Protein AF-A0A9D4N1J3-F1 (afdb_monomer)

Structure (mmCIF, N/CA/C/O backbone):
data_AF-A0A9D4N1J3-F1
#
_entry.id   AF-A0A9D4N1J3-F1
#
loop_
_atom_site.group_PDB
_atom_site.id
_atom_site.type_symbol
_atom_site.label_atom_id
_atom_site.label_alt_id
_atom_site.label_comp_id
_atom_site.label_asym_id
_atom_site.label_entity_id
_atom_site.label_seq_id
_atom_site.pdbx_PDB_ins_code
_atom_site.Cartn_x
_atom_site.Cartn_y
_atom_site.Cartn_z
_atom_site.occupancy
_atom_site.B_iso_or_equiv
_atom_site.auth_seq_id
_atom_site.auth_comp_id
_atom_site.auth_asym_id
_atom_site.auth_atom_id
_atom_site.pdbx_PDB_model_num
ATOM 1 N N . MET A 1 1 ? -8.412 -9.371 -20.087 1.00 46.94 1 MET A N 1
ATOM 2 C CA . MET A 1 1 ? -7.049 -9.864 -20.370 1.00 46.94 1 MET A CA 1
ATOM 3 C C . MET A 1 1 ? -6.794 -9.564 -21.836 1.00 46.94 1 MET A C 1
ATOM 5 O O . MET A 1 1 ? -7.473 -10.128 -22.682 1.00 46.94 1 MET A O 1
ATOM 9 N N . GLU A 1 2 ? -6.002 -8.534 -22.123 1.00 51.69 2 GLU A N 1
ATOM 10 C CA . GLU A 1 2 ? -5.939 -7.924 -23.457 1.00 51.69 2 GLU A CA 1
ATOM 11 C C . GLU A 1 2 ? -5.312 -8.880 -24.475 1.00 51.69 2 GLU A C 1
ATOM 13 O O . GLU A 1 2 ? -4.142 -9.246 -24.363 1.00 51.69 2 GLU A O 1
ATOM 18 N N . ILE A 1 3 ? -6.098 -9.262 -25.483 1.00 58.06 3 ILE A N 1
ATOM 19 C CA . ILE A 1 3 ? -5.754 -10.184 -26.579 1.00 58.06 3 ILE A CA 1
ATOM 20 C C . ILE A 1 3 ? -4.431 -9.799 -27.274 1.00 58.06 3 ILE A C 1
ATOM 22 O O . ILE A 1 3 ? -3.696 -10.676 -27.728 1.00 58.06 3 ILE A O 1
ATOM 26 N N . GLY A 1 4 ? -4.069 -8.510 -27.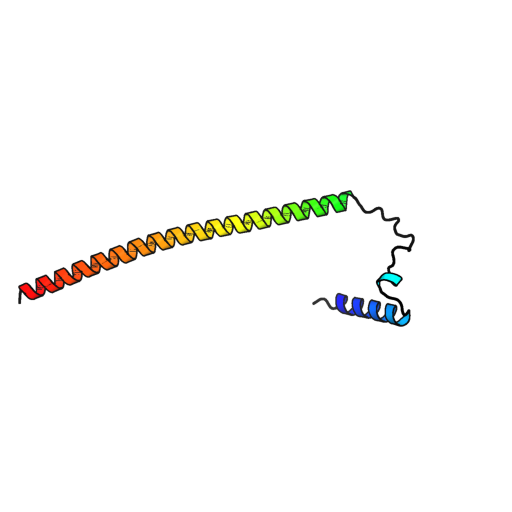272 1.00 61.44 4 GLY A N 1
ATOM 27 C CA . GLY A 1 4 ? -2.802 -8.016 -27.821 1.00 61.44 4 GLY A CA 1
ATOM 28 C C . GLY A 1 4 ? -1.550 -8.513 -27.089 1.00 61.44 4 GLY A C 1
ATOM 29 O O . GLY A 1 4 ? -0.507 -8.694 -27.709 1.00 61.44 4 GLY A O 1
ATOM 30 N N . THR A 1 5 ? -1.641 -8.801 -25.788 1.00 68.81 5 THR A N 1
ATOM 31 C CA . THR A 1 5 ? -0.487 -9.308 -25.021 1.00 68.81 5 THR A CA 1
ATOM 32 C C . THR A 1 5 ? -0.171 -10.767 -25.349 1.00 68.81 5 THR A C 1
ATOM 34 O O . THR A 1 5 ? 0.997 -11.147 -25.429 1.00 68.81 5 THR A O 1
ATOM 37 N N . TYR A 1 6 ? -1.201 -11.578 -25.606 1.00 74.31 6 TYR A N 1
ATOM 38 C CA . TYR A 1 6 ? -1.035 -12.988 -25.955 1.00 74.31 6 TYR A CA 1
ATOM 39 C C . TYR A 1 6 ? -0.479 -13.168 -27.373 1.00 74.31 6 TYR A C 1
ATOM 41 O O . TYR A 1 6 ? 0.442 -13.962 -27.576 1.00 74.31 6 TYR A O 1
ATOM 49 N N . SER A 1 7 ? -0.991 -12.406 -28.347 1.00 78.56 7 SER A N 1
ATOM 50 C CA . SER A 1 7 ? -0.499 -12.468 -29.728 1.00 78.56 7 SER A CA 1
ATOM 51 C C . SER A 1 7 ? 0.957 -12.011 -29.828 1.00 78.56 7 SER A C 1
ATOM 53 O O . SER A 1 7 ? 1.775 -12.709 -30.427 1.00 78.56 7 SER A O 1
ATOM 55 N N . ALA A 1 8 ? 1.315 -10.911 -29.160 1.00 77.56 8 ALA A N 1
ATOM 56 C CA . ALA A 1 8 ? 2.686 -10.415 -29.122 1.00 77.56 8 ALA A CA 1
ATOM 57 C C . ALA A 1 8 ? 3.659 -11.440 -28.516 1.00 77.56 8 ALA A C 1
ATOM 59 O O . ALA A 1 8 ? 4.737 -11.673 -29.068 1.00 77.56 8 ALA A O 1
ATOM 60 N N . TYR A 1 9 ? 3.267 -12.106 -27.424 1.00 83.56 9 TYR A N 1
ATOM 61 C CA . TYR A 1 9 ? 4.086 -13.147 -26.803 1.00 83.56 9 TYR A CA 1
ATOM 62 C C . TYR A 1 9 ? 4.366 -14.313 -27.761 1.00 83.56 9 TYR A C 1
ATOM 64 O O . TYR A 1 9 ? 5.510 -14.760 -27.877 1.00 83.56 9 TYR A O 1
ATOM 72 N N . GLN A 1 10 ? 3.343 -14.786 -28.478 1.00 84.31 10 GLN A N 1
ATOM 73 C CA . GLN A 1 10 ? 3.501 -15.893 -29.422 1.00 84.31 10 GLN A CA 1
ATOM 74 C C . GLN A 1 10 ? 4.421 -15.519 -30.586 1.00 84.31 10 GLN A C 1
ATOM 76 O O . GLN A 1 10 ? 5.312 -16.295 -30.930 1.00 84.31 10 GLN A O 1
ATOM 81 N N . THR A 1 11 ? 4.277 -14.315 -31.144 1.00 84.88 11 THR A N 1
ATOM 82 C CA . THR A 1 11 ? 5.147 -13.827 -32.222 1.00 84.88 11 THR A CA 1
ATOM 83 C C . THR A 1 11 ? 6.614 -13.808 -31.800 1.00 84.88 11 THR A C 1
ATOM 85 O O . THR A 1 11 ? 7.469 -14.330 -32.518 1.00 84.88 11 THR A O 1
ATOM 88 N N . VAL A 1 12 ? 6.914 -13.280 -30.608 1.00 82.88 12 VAL A N 1
ATOM 89 C CA . VAL A 1 12 ? 8.284 -13.266 -30.072 1.00 82.88 12 VAL A CA 1
ATOM 90 C C . VAL A 1 12 ? 8.795 -14.692 -29.858 1.00 82.88 12 VAL A C 1
ATOM 92 O O . VAL A 1 12 ? 9.909 -15.019 -30.265 1.00 82.88 12 VAL A O 1
ATOM 95 N N . ARG A 1 13 ? 7.974 -15.576 -29.283 1.00 85.81 13 ARG A N 1
ATOM 96 C CA . ARG A 1 13 ? 8.348 -16.972 -29.025 1.00 85.81 13 ARG A CA 1
ATOM 97 C C . ARG A 1 13 ? 8.690 -17.734 -30.307 1.00 85.81 13 ARG A C 1
ATOM 99 O O . ARG A 1 13 ? 9.694 -18.446 -30.335 1.00 85.81 13 ARG A O 1
ATOM 106 N N . TYR A 1 14 ? 7.880 -17.598 -31.356 1.00 88.12 14 TYR A N 1
ATOM 107 C CA . TYR A 1 14 ? 8.139 -18.264 -32.633 1.00 88.12 14 TYR A CA 1
ATOM 108 C C . TYR A 1 14 ? 9.369 -17.697 -33.339 1.00 88.12 14 TYR A C 1
ATOM 110 O O . TYR A 1 14 ? 10.174 -18.473 -33.852 1.00 88.12 14 TYR A O 1
ATOM 118 N N . ALA A 1 15 ? 9.564 -16.376 -33.304 1.00 83.44 15 ALA A N 1
ATOM 119 C CA . ALA A 1 15 ? 10.742 -15.735 -33.880 1.00 83.44 15 ALA A CA 1
ATOM 120 C C . ALA A 1 15 ? 12.047 -16.213 -33.219 1.00 83.44 15 ALA A C 1
ATOM 122 O O . ALA A 1 15 ? 13.006 -16.534 -33.918 1.00 83.44 15 ALA A O 1
ATOM 123 N N . LEU A 1 16 ? 12.068 -16.321 -31.886 1.00 87.81 16 LEU A N 1
ATOM 124 C CA . LEU A 1 16 ? 13.224 -16.827 -31.138 1.00 87.81 16 LEU A CA 1
ATOM 125 C C . LEU A 1 16 ? 13.483 -18.310 -31.420 1.00 87.81 16 LEU A C 1
ATOM 127 O O . LEU A 1 16 ? 14.615 -18.705 -31.687 1.00 87.81 16 LEU A O 1
ATOM 131 N N . LYS A 1 17 ? 12.424 -19.133 -31.439 1.00 88.31 17 LYS A N 1
ATOM 132 C CA . LYS A 1 17 ? 12.538 -20.568 -31.742 1.00 88.31 17 LYS A CA 1
ATOM 133 C C . LYS A 1 17 ? 13.082 -20.815 -33.151 1.00 88.31 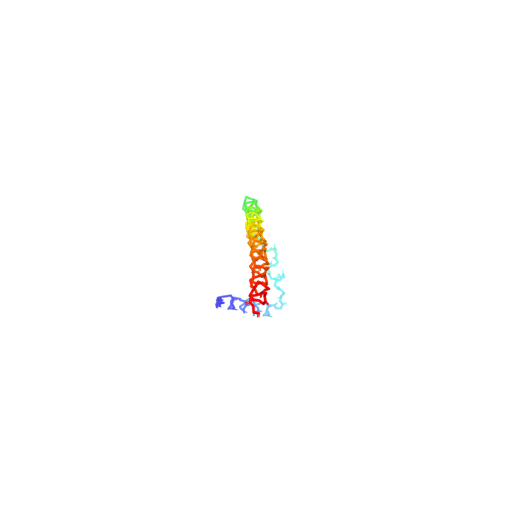17 LYS A C 1
ATOM 135 O O . LYS A 1 17 ? 13.920 -21.693 -33.323 1.00 88.31 17 LYS A O 1
ATOM 140 N N . ALA A 1 18 ? 12.633 -20.039 -34.138 1.00 88.19 18 ALA A N 1
ATOM 141 C CA . ALA A 1 18 ? 13.114 -20.137 -35.515 1.00 88.19 18 ALA A CA 1
ATOM 142 C C . ALA A 1 18 ? 14.604 -19.786 -35.642 1.00 88.19 18 ALA A C 1
ATOM 144 O O . ALA A 1 18 ? 15.309 -20.376 -36.453 1.00 88.19 18 ALA A O 1
ATOM 145 N N . ARG A 1 19 ? 15.084 -18.845 -34.822 1.00 83.31 19 ARG A N 1
ATOM 146 C CA . ARG A 1 19 ? 16.481 -18.393 -34.816 1.00 83.31 19 ARG A CA 1
ATOM 147 C C . ARG A 1 19 ? 17.384 -19.214 -33.896 1.00 83.31 19 ARG A C 1
ATOM 149 O O . ARG A 1 19 ? 18.584 -18.982 -33.900 1.00 83.31 19 ARG A O 1
ATOM 156 N N . GLN A 1 20 ? 16.820 -20.151 -33.128 1.00 87.19 20 GLN A N 1
ATOM 157 C CA . GLN A 1 20 ? 17.524 -20.929 -32.101 1.00 87.19 20 GLN A CA 1
ATOM 158 C C . GLN A 1 20 ? 18.310 -20.053 -31.112 1.00 87.19 20 GLN A C 1
ATOM 160 O O . GLN A 1 20 ? 19.345 -20.460 -30.595 1.00 87.19 20 GLN A O 1
ATOM 165 N N . THR A 1 21 ? 17.810 -18.849 -30.838 1.00 83.44 21 THR A N 1
ATOM 166 C CA . THR A 1 21 ? 18.438 -17.897 -29.922 1.00 83.44 21 THR A CA 1
ATOM 167 C C . THR A 1 21 ? 17.545 -17.633 -28.728 1.00 83.44 21 THR A C 1
ATOM 169 O O . THR A 1 21 ? 16.311 -17.673 -28.798 1.00 83.44 21 THR A O 1
ATOM 172 N N . THR A 1 22 ? 18.169 -17.351 -27.592 1.00 82.69 22 THR A N 1
ATOM 173 C CA . THR A 1 22 ? 17.441 -16.907 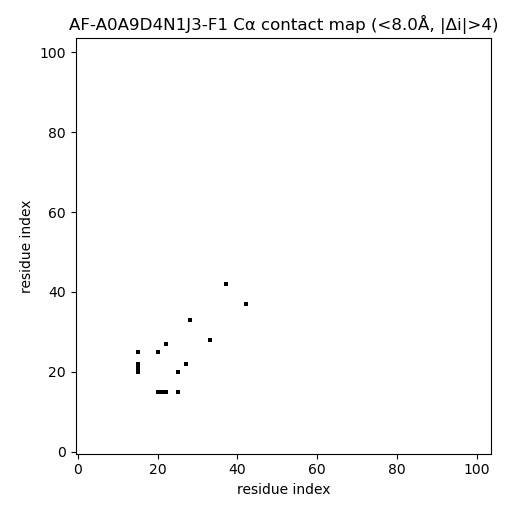-26.408 1.00 82.69 22 THR A CA 1
ATOM 174 C C . THR A 1 22 ? 17.002 -15.453 -26.564 1.00 82.69 22 THR A C 1
ATOM 176 O O . THR A 1 22 ? 17.605 -14.668 -27.297 1.00 82.69 22 THR A O 1
ATOM 179 N N . ALA A 1 23 ? 15.964 -15.050 -25.825 1.00 77.00 23 ALA A N 1
ATOM 180 C CA . ALA A 1 23 ? 15.538 -13.650 -25.789 1.00 77.00 23 ALA A CA 1
ATOM 181 C C . ALA A 1 23 ? 16.679 -12.713 -25.348 1.00 77.00 23 ALA A C 1
ATOM 183 O O . ALA A 1 23 ? 16.789 -11.603 -25.851 1.00 77.00 23 ALA A O 1
ATOM 184 N N . LEU A 1 24 ? 17.541 -13.169 -24.434 1.00 74.62 24 LEU A N 1
ATOM 185 C CA . LEU A 1 24 ? 18.681 -12.393 -23.941 1.00 74.62 24 LEU A CA 1
ATOM 186 C C . LEU A 1 24 ? 19.762 -12.197 -25.005 1.00 74.62 24 LEU A C 1
ATOM 188 O O . LEU A 1 24 ? 20.370 -11.135 -25.051 1.00 74.62 24 LEU A O 1
ATOM 192 N N . GLU A 1 25 ? 19.995 -13.192 -25.858 1.00 74.56 25 GLU A N 1
ATOM 193 C CA . GLU A 1 25 ? 20.930 -13.088 -26.983 1.00 74.56 25 GLU A CA 1
ATOM 194 C C . GLU A 1 25 ? 20.349 -12.270 -28.132 1.00 74.56 25 GLU A C 1
ATOM 196 O O . GLU A 1 25 ? 21.069 -11.506 -28.768 1.00 74.56 25 GLU A O 1
ATOM 201 N N . TYR A 1 26 ? 19.048 -12.411 -28.383 1.00 73.81 26 TYR A N 1
ATOM 202 C CA . TYR A 1 26 ? 18.370 -11.711 -29.464 1.00 73.81 26 TYR A CA 1
ATOM 203 C C . TYR A 1 26 ? 18.173 -10.223 -29.175 1.00 73.81 26 TYR A C 1
ATOM 205 O O . TYR A 1 26 ? 18.396 -9.391 -30.043 1.00 73.81 26 TYR A O 1
ATOM 213 N N . PHE A 1 27 ? 17.789 -9.886 -27.944 1.00 72.69 27 PHE A N 1
ATOM 214 C CA . PHE A 1 27 ? 17.652 -8.507 -27.474 1.00 72.69 27 PHE A CA 1
ATOM 215 C C . PHE A 1 27 ? 18.900 -8.033 -26.724 1.00 72.69 27 PHE A C 1
ATOM 217 O O . PHE A 1 27 ? 18.830 -7.121 -25.893 1.00 72.69 27 PHE A O 1
ATOM 224 N N . ASN A 1 28 ? 20.046 -8.680 -26.960 1.00 67.12 28 ASN A N 1
ATOM 225 C CA . ASN A 1 28 ? 21.282 -8.294 -26.308 1.00 67.12 28 ASN A CA 1
ATOM 226 C C . ASN A 1 28 ? 21.629 -6.867 -26.737 1.00 67.12 28 ASN A C 1
ATOM 228 O O . ASN A 1 28 ? 21.552 -6.522 -27.912 1.00 67.12 28 ASN A O 1
ATOM 232 N N . ARG A 1 29 ? 22.027 -6.033 -25.775 1.00 55.62 29 ARG A N 1
ATOM 233 C CA . ARG A 1 2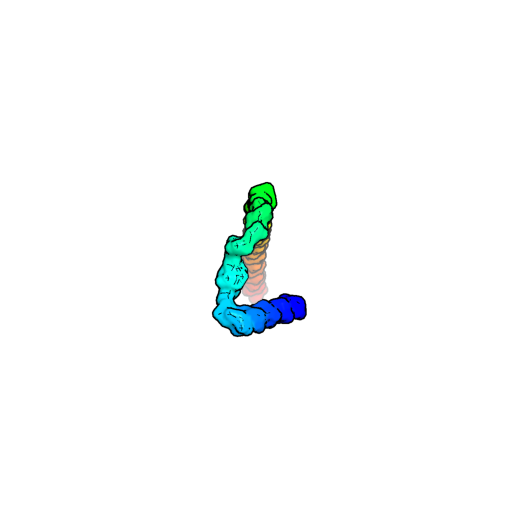9 ? 22.244 -4.578 -25.908 1.00 55.62 29 ARG A CA 1
ATOM 234 C C . ARG A 1 29 ? 23.388 -4.173 -26.859 1.00 55.62 29 ARG A C 1
ATOM 236 O O . ARG A 1 29 ? 23.956 -3.102 -26.685 1.00 55.62 29 ARG A O 1
ATOM 243 N N . LYS A 1 30 ? 23.800 -5.018 -27.803 1.00 55.59 30 LYS A N 1
ATOM 244 C CA . LYS A 1 30 ? 24.832 -4.699 -28.797 1.00 55.59 30 LYS A CA 1
ATOM 245 C C . LYS A 1 30 ? 24.282 -3.978 -30.027 1.00 55.59 30 LYS A C 1
ATOM 247 O O . LYS A 1 30 ? 25.083 -3.510 -30.830 1.00 55.59 30 LYS A O 1
ATOM 252 N N . ASP A 1 31 ? 22.965 -3.829 -30.144 1.00 53.53 31 ASP A N 1
ATOM 253 C CA . ASP A 1 31 ? 22.384 -2.941 -31.144 1.00 53.53 31 ASP A CA 1
ATOM 254 C C . ASP A 1 31 ? 22.742 -1.488 -30.809 1.00 53.53 31 ASP A C 1
ATOM 256 O O . ASP A 1 31 ? 22.500 -0.983 -29.708 1.00 53.53 31 ASP A O 1
ATOM 260 N N . ALA A 1 32 ? 23.353 -0.819 -31.783 1.00 53.78 32 ALA A N 1
ATOM 261 C CA . ALA A 1 32 ? 23.886 0.540 -31.724 1.00 53.78 32 ALA A CA 1
ATOM 262 C C . ALA A 1 32 ? 22.827 1.647 -31.489 1.00 53.78 32 ALA A C 1
ATOM 264 O O . ALA A 1 32 ? 23.149 2.830 -31.560 1.00 53.78 32 ALA A O 1
ATOM 265 N N . ASP A 1 33 ? 21.591 1.284 -31.134 1.00 54.28 33 ASP A N 1
ATOM 266 C CA . ASP A 1 33 ? 20.510 2.191 -30.727 1.00 54.28 33 ASP A CA 1
ATOM 267 C C . ASP A 1 33 ? 20.497 2.502 -29.217 1.00 54.28 33 ASP A C 1
ATOM 269 O O . ASP A 1 33 ? 19.663 3.273 -28.730 1.00 54.28 33 ASP A O 1
ATOM 273 N N . ASN A 1 34 ? 21.490 2.013 -28.464 1.00 51.09 34 ASN A N 1
ATOM 274 C CA . ASN A 1 34 ? 21.785 2.487 -27.102 1.00 51.09 34 ASN A CA 1
ATOM 275 C C . ASN A 1 34 ? 22.150 3.987 -27.023 1.00 51.09 34 ASN A C 1
ATOM 277 O O . ASN A 1 34 ? 22.391 4.499 -25.931 1.00 51.09 34 ASN A O 1
ATOM 281 N N . ASN A 1 35 ? 22.141 4.716 -28.144 1.00 49.06 35 ASN A N 1
ATOM 282 C CA . ASN A 1 35 ? 22.220 6.176 -28.178 1.00 49.06 35 ASN A CA 1
ATOM 283 C C . ASN A 1 35 ? 20.972 6.888 -27.625 1.00 49.06 35 ASN A C 1
ATOM 285 O O . ASN A 1 35 ? 20.946 8.117 -27.547 1.00 49.06 35 ASN A O 1
ATOM 289 N N . LYS A 1 36 ? 19.947 6.160 -27.165 1.00 57.62 36 LYS A N 1
ATOM 290 C CA . LYS A 1 36 ? 18.959 6.739 -26.249 1.00 57.62 36 LYS A CA 1
ATOM 291 C C . LYS A 1 36 ? 19.589 6.854 -24.868 1.00 57.62 36 LYS A C 1
ATOM 293 O O . LYS A 1 36 ? 19.468 5.957 -24.036 1.00 57.62 36 LYS A O 1
ATOM 298 N N . VAL A 1 37 ? 20.277 7.979 -24.656 1.00 63.78 37 VAL A N 1
ATOM 299 C CA . VAL A 1 37 ? 20.701 8.468 -23.341 1.00 63.78 37 VAL A CA 1
ATOM 300 C C . VAL A 1 37 ? 19.567 8.182 -22.365 1.00 63.78 37 VAL A C 1
ATOM 302 O O . VAL A 1 37 ? 18.460 8.691 -22.538 1.00 63.78 37 VAL A O 1
ATOM 305 N N . VAL A 1 38 ? 19.821 7.320 -21.378 1.00 67.50 38 VAL A N 1
ATOM 306 C CA . VAL A 1 38 ? 18.862 7.075 -20.301 1.00 67.50 38 VAL A CA 1
ATOM 307 C C . VAL A 1 38 ? 18.513 8.435 -19.719 1.00 67.50 38 VAL A C 1
ATOM 309 O O . VAL A 1 38 ? 19.385 9.099 -19.152 1.00 67.50 38 VAL A O 1
ATOM 312 N N . ASP A 1 39 ? 17.262 8.859 -19.898 1.00 77.56 39 ASP A N 1
ATOM 313 C CA . ASP A 1 39 ? 16.803 10.155 -19.424 1.00 77.56 39 ASP A CA 1
ATOM 314 C C . ASP A 1 39 ? 16.892 10.163 -17.894 1.00 77.56 39 ASP A C 1
ATOM 316 O O . ASP A 1 39 ? 16.066 9.595 -17.169 1.00 77.56 39 ASP A O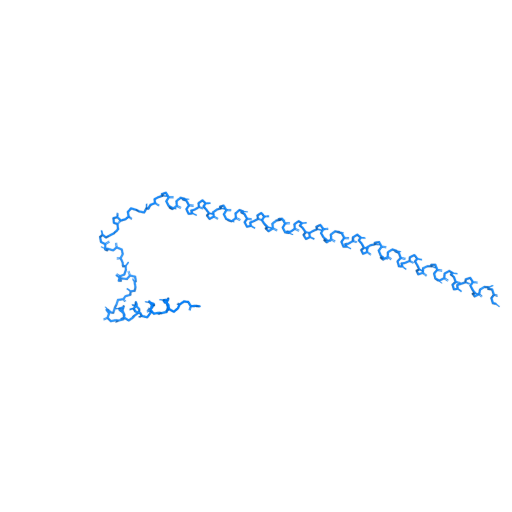 1
ATOM 320 N N . ARG A 1 40 ? 17.965 10.782 -17.392 1.00 79.38 40 ARG A N 1
ATOM 321 C CA . ARG A 1 40 ? 18.249 10.862 -15.960 1.00 79.38 40 ARG A CA 1
ATOM 322 C C . ARG A 1 40 ? 17.133 11.599 -15.231 1.00 79.38 40 ARG A C 1
ATOM 324 O O . ARG A 1 40 ? 16.835 11.236 -14.093 1.00 79.38 40 ARG A O 1
ATOM 331 N N . HIS A 1 41 ? 16.495 12.580 -15.870 1.00 83.81 41 HIS A N 1
ATOM 332 C CA . HIS A 1 41 ? 15.378 13.304 -15.276 1.00 83.81 41 HIS A CA 1
ATOM 333 C C . HIS A 1 41 ? 14.163 12.397 -15.129 1.00 83.81 41 HIS A C 1
ATOM 335 O O . HIS A 1 41 ? 13.573 12.356 -14.048 1.00 83.81 41 HIS A O 1
ATOM 341 N N . LEU A 1 42 ? 13.844 11.600 -16.151 1.00 83.31 42 LEU A N 1
ATOM 342 C CA . LEU A 1 42 ? 12.768 10.613 -16.065 1.00 83.31 42 LEU A CA 1
ATOM 343 C C . LEU A 1 42 ? 13.017 9.607 -14.933 1.00 83.31 42 LEU A C 1
ATOM 345 O O . LEU A 1 42 ? 12.137 9.386 -14.101 1.00 83.31 42 LEU A O 1
ATOM 349 N N . CYS A 1 43 ? 14.229 9.058 -14.835 1.00 83.44 43 CYS A N 1
ATOM 350 C CA . CYS A 1 43 ? 14.592 8.115 -13.773 1.00 83.44 43 CYS A CA 1
ATOM 351 C C . CYS A 1 43 ? 14.461 8.728 -12.367 1.00 83.44 43 CYS A C 1
ATOM 353 O O . CYS A 1 43 ? 13.924 8.095 -11.451 1.00 83.44 43 CYS A O 1
ATOM 355 N N . VAL A 1 44 ? 14.911 9.974 -12.186 1.00 86.75 44 VAL A N 1
ATOM 356 C CA . VAL A 1 44 ? 14.772 10.703 -10.915 1.00 86.75 44 VAL A CA 1
ATOM 357 C C . VAL A 1 44 ? 13.298 10.951 -10.590 1.00 86.75 44 VAL A C 1
ATOM 359 O O . VAL A 1 44 ? 12.866 10.679 -9.467 1.00 86.75 44 VAL A O 1
ATOM 362 N N . ASN A 1 45 ? 12.507 11.385 -11.570 1.00 90.75 45 ASN A N 1
ATOM 363 C CA . ASN A 1 45 ? 11.081 11.661 -11.402 1.00 90.75 45 ASN A CA 1
ATOM 364 C C . ASN A 1 45 ? 10.285 10.395 -11.071 1.00 90.75 45 ASN A C 1
ATOM 366 O O . ASN A 1 45 ? 9.435 10.424 -10.178 1.00 90.75 45 ASN A O 1
ATOM 370 N N . MET A 1 46 ? 10.593 9.266 -11.713 1.00 87.81 46 MET A N 1
ATOM 371 C CA . MET A 1 46 ? 9.993 7.970 -11.389 1.00 87.81 46 MET A CA 1
ATOM 372 C C . MET A 1 46 ? 10.320 7.544 -9.955 1.00 87.81 46 MET A C 1
ATOM 374 O O . MET A 1 46 ? 9.421 7.141 -9.212 1.00 87.81 46 MET A O 1
ATOM 378 N N . ARG A 1 47 ? 11.580 7.694 -9.522 1.00 91.56 47 ARG A N 1
ATOM 379 C CA . ARG A 1 47 ? 11.993 7.370 -8.148 1.00 91.56 47 ARG A CA 1
ATOM 380 C C . ARG A 1 47 ? 11.259 8.229 -7.118 1.00 91.56 47 ARG A C 1
ATOM 382 O O . ARG A 1 47 ? 10.736 7.696 -6.139 1.00 91.56 47 ARG A O 1
ATOM 389 N N . LEU A 1 48 ? 11.194 9.541 -7.345 1.00 91.44 48 LEU A N 1
ATOM 390 C CA . LEU A 1 48 ? 10.502 10.477 -6.454 1.00 91.44 48 LEU A CA 1
ATOM 391 C C . LEU A 1 48 ? 8.996 10.196 -6.402 1.00 91.44 48 LEU A C 1
ATOM 393 O O . LEU A 1 48 ? 8.407 10.189 -5.322 1.00 91.44 48 LEU A O 1
ATOM 397 N N . SER A 1 49 ? 8.377 9.908 -7.546 1.00 87.50 49 SER A N 1
ATOM 398 C CA . SER A 1 49 ? 6.947 9.589 -7.632 1.00 87.50 49 SER A CA 1
ATOM 399 C C . SER A 1 49 ? 6.614 8.301 -6.879 1.00 87.50 49 SER A C 1
ATOM 401 O O . SER A 1 49 ? 5.659 8.267 -6.102 1.00 87.50 49 SER A O 1
ATOM 403 N N . ALA A 1 50 ? 7.450 7.268 -7.015 1.00 89.88 50 ALA A N 1
ATOM 404 C CA . ALA A 1 50 ? 7.305 6.020 -6.273 1.00 89.88 50 ALA A CA 1
ATOM 405 C C . ALA A 1 50 ? 7.446 6.224 -4.752 1.00 89.88 50 ALA A C 1
ATOM 407 O O . ALA A 1 50 ? 6.664 5.670 -3.977 1.00 89.88 50 ALA A O 1
ATOM 408 N N . GLN A 1 51 ? 8.406 7.046 -4.310 1.00 92.19 51 GLN A N 1
ATOM 409 C CA . GLN A 1 51 ? 8.562 7.401 -2.895 1.00 92.19 51 GLN A CA 1
ATOM 410 C C . GLN A 1 51 ? 7.337 8.153 -2.357 1.00 92.19 51 GLN A C 1
ATOM 412 O O . GLN A 1 51 ? 6.815 7.798 -1.298 1.00 92.19 51 GLN A O 1
ATOM 417 N N . ARG A 1 52 ? 6.832 9.144 -3.105 1.00 92.50 52 ARG A N 1
ATOM 418 C CA . ARG A 1 52 ? 5.621 9.899 -2.741 1.00 92.50 52 ARG A CA 1
ATOM 419 C C . ARG A 1 52 ? 4.400 8.989 -2.636 1.00 92.50 52 ARG A C 1
ATOM 421 O O . ARG A 1 52 ? 3.679 9.058 -1.645 1.00 92.50 52 ARG A O 1
ATOM 428 N N . TYR A 1 53 ? 4.205 8.089 -3.599 1.00 91.69 53 TYR A N 1
ATOM 429 C CA . TYR A 1 53 ? 3.101 7.130 -3.574 1.00 91.69 53 TYR A CA 1
ATOM 430 C C . TYR A 1 53 ? 3.154 6.218 -2.341 1.00 91.69 53 TYR A C 1
ATOM 432 O O . TYR A 1 53 ? 2.148 6.059 -1.647 1.00 91.69 53 TYR A O 1
ATOM 440 N N . LYS A 1 54 ? 4.333 5.670 -2.012 1.00 92.25 54 LYS A N 1
ATOM 441 C CA . LYS A 1 54 ? 4.515 4.853 -0.799 1.00 92.25 54 LYS A CA 1
ATOM 442 C C . LYS A 1 54 ? 4.179 5.634 0.473 1.00 92.25 54 LYS A C 1
ATOM 444 O O . LYS A 1 54 ? 3.513 5.085 1.348 1.00 92.25 54 LYS A O 1
ATOM 449 N N . LYS A 1 55 ? 4.582 6.906 0.558 1.00 92.44 55 LYS A N 1
ATOM 450 C CA . LYS A 1 55 ? 4.263 7.775 1.699 1.00 92.44 55 LYS A CA 1
ATOM 451 C C . LYS A 1 55 ? 2.754 7.990 1.845 1.00 92.44 55 LYS A C 1
ATOM 453 O O . LYS A 1 55 ? 2.214 7.753 2.919 1.00 92.44 55 LYS A O 1
ATOM 458 N N . VAL A 1 56 ? 2.059 8.327 0.756 1.00 91.44 56 VAL A N 1
ATOM 459 C CA . VAL A 1 56 ? 0.594 8.498 0.764 1.00 91.44 56 VAL A CA 1
ATOM 460 C C . VAL A 1 56 ? -0.119 7.205 1.170 1.00 91.44 56 VAL A C 1
ATOM 462 O O . VAL A 1 56 ? -1.082 7.241 1.935 1.00 91.44 56 VAL A O 1
ATOM 465 N N . GLN A 1 57 ? 0.351 6.047 0.700 1.00 89.44 57 GLN A N 1
ATOM 466 C CA . GLN A 1 57 ? -0.225 4.761 1.097 1.00 89.44 57 GLN A CA 1
ATOM 467 C C . GLN A 1 57 ? -0.018 4.461 2.587 1.00 89.44 57 GLN A C 1
ATOM 469 O O . GLN A 1 57 ? -0.930 3.959 3.245 1.00 89.44 57 GLN A O 1
ATOM 474 N N . LEU A 1 58 ? 1.150 4.801 3.138 1.00 88.19 58 LEU A N 1
ATOM 475 C CA . LEU A 1 58 ? 1.424 4.659 4.566 1.00 88.19 58 LEU A CA 1
ATOM 476 C C . LEU A 1 58 ? 0.507 5.564 5.405 1.00 88.19 58 LEU A C 1
ATOM 478 O O . LEU A 1 58 ? -0.120 5.092 6.351 1.00 88.19 58 LEU A O 1
ATOM 482 N N . GLU A 1 59 ? 0.358 6.830 5.012 1.00 86.75 59 GLU A N 1
ATOM 483 C CA . GLU A 1 59 ? -0.523 7.795 5.684 1.00 86.75 59 GLU A CA 1
ATOM 484 C C . GLU A 1 59 ? -1.993 7.352 5.655 1.00 86.75 59 GLU A C 1
ATOM 486 O O . GLU A 1 59 ? -2.700 7.462 6.657 1.00 86.75 59 GLU A O 1
ATOM 491 N N . ARG A 1 60 ? -2.465 6.795 4.531 1.00 85.00 60 ARG A N 1
ATOM 492 C CA . ARG A 1 60 ? -3.821 6.227 4.428 1.00 85.00 60 ARG A CA 1
ATOM 493 C C . ARG A 1 60 ? -4.023 5.056 5.385 1.00 85.00 60 ARG A C 1
ATOM 495 O O . ARG A 1 60 ? -5.045 5.001 6.066 1.00 85.00 60 ARG A O 1
ATOM 502 N N . ARG A 1 61 ? -3.05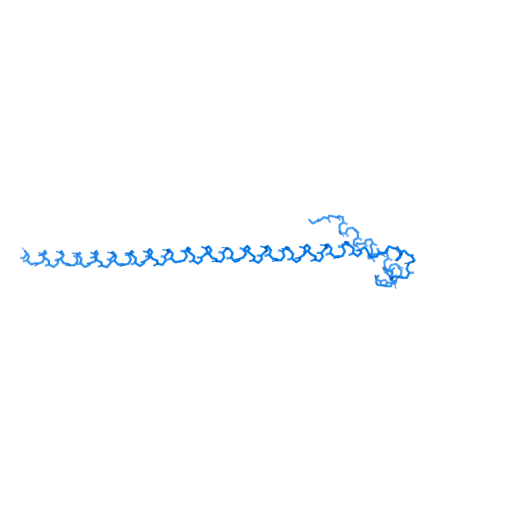1 4.142 5.478 1.00 83.75 61 ARG A N 1
ATOM 503 C CA . ARG A 1 61 ? -3.110 3.008 6.417 1.00 83.75 61 ARG A CA 1
ATOM 504 C C . ARG A 1 61 ? -3.157 3.477 7.870 1.00 83.75 61 ARG A C 1
ATOM 506 O O . ARG A 1 61 ? -3.979 2.976 8.628 1.00 83.75 61 ARG A O 1
ATOM 513 N N . GLN A 1 62 ? -2.343 4.465 8.238 1.00 83.19 62 GLN A N 1
ATOM 514 C CA . GLN A 1 62 ? -2.331 5.027 9.593 1.00 83.19 62 GLN A CA 1
ATOM 515 C C . GLN A 1 62 ? -3.638 5.754 9.939 1.00 83.19 62 GLN A C 1
ATOM 517 O O . GLN A 1 62 ? -4.182 5.551 11.023 1.00 83.19 62 GLN A O 1
ATOM 522 N N . LYS A 1 63 ? -4.195 6.548 9.013 1.00 77.75 63 LYS A N 1
ATOM 523 C CA . LYS A 1 63 ? -5.507 7.193 9.208 1.00 77.75 63 LYS A CA 1
ATOM 524 C C . LYS A 1 63 ? -6.621 6.168 9.413 1.00 77.75 63 LYS A C 1
ATOM 526 O O . LYS A 1 63 ? -7.449 6.341 10.306 1.00 77.75 63 LYS A O 1
ATOM 531 N N . ASN A 1 64 ? -6.613 5.088 8.634 1.00 78.00 64 ASN A N 1
ATOM 532 C CA . ASN A 1 64 ? -7.580 4.005 8.790 1.00 78.00 64 ASN A CA 1
ATOM 533 C C . ASN A 1 64 ? -7.407 3.281 10.132 1.00 78.00 64 ASN A C 1
ATOM 535 O O . ASN A 1 64 ? -8.403 3.036 10.807 1.00 78.00 64 ASN A O 1
ATOM 539 N N . ALA A 1 65 ? -6.169 3.004 10.557 1.00 79.31 65 ALA A N 1
ATOM 540 C CA . ALA A 1 65 ? -5.886 2.383 11.851 1.00 79.31 65 ALA A CA 1
ATOM 541 C C . ALA A 1 65 ? -6.401 3.234 13.026 1.00 79.31 65 ALA A C 1
ATOM 543 O O . ALA A 1 65 ? -7.149 2.729 13.860 1.00 79.31 65 ALA A O 1
ATOM 544 N N . MET A 1 66 ? -6.127 4.545 13.032 1.00 73.56 66 MET A N 1
ATOM 545 C CA . MET A 1 66 ? -6.666 5.456 14.055 1.00 73.56 66 MET A CA 1
ATOM 546 C C . MET A 1 66 ? -8.200 5.520 14.045 1.00 73.56 66 MET A C 1
ATOM 548 O O . MET A 1 66 ? -8.833 5.627 15.096 1.00 73.56 66 MET A O 1
ATOM 552 N N . GLY A 1 67 ? -8.821 5.463 12.861 1.00 74.00 67 GLY A N 1
ATOM 553 C CA . GLY A 1 67 ? -10.278 5.406 12.734 1.00 74.00 67 GLY A CA 1
ATOM 554 C C . GLY A 1 67 ? -10.872 4.137 13.353 1.00 74.00 67 GLY A C 1
ATOM 555 O O . GLY A 1 67 ? -11.913 4.204 14.008 1.00 74.00 67 GLY A O 1
ATOM 556 N N . VAL A 1 68 ? -10.197 2.997 13.192 1.00 75.44 68 VAL A N 1
ATOM 557 C CA . VAL A 1 68 ? -10.591 1.717 13.800 1.00 75.44 68 VAL A CA 1
ATOM 558 C C . VAL A 1 68 ? -10.420 1.753 15.319 1.00 75.44 68 VAL A C 1
ATOM 560 O O . VAL A 1 68 ? -11.338 1.359 16.032 1.00 75.44 68 VAL A O 1
ATOM 563 N N . GLU A 1 69 ? -9.312 2.289 15.832 1.00 76.69 69 GLU A N 1
ATOM 564 C CA . GLU A 1 69 ? -9.078 2.402 17.280 1.00 76.69 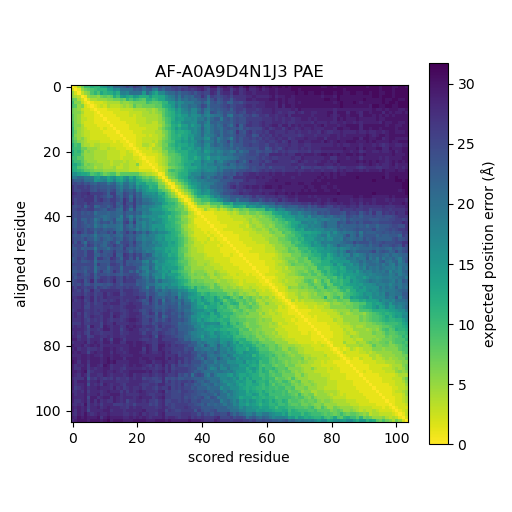69 GLU A CA 1
ATOM 565 C C . GLU A 1 69 ? -10.115 3.286 17.979 1.00 76.69 69 GLU A C 1
ATOM 567 O O . GLU A 1 69 ? -10.641 2.914 19.030 1.00 76.69 69 GLU A O 1
ATOM 572 N N . LYS A 1 70 ? -10.477 4.428 17.376 1.00 83.38 70 LYS A N 1
ATOM 573 C CA . LYS A 1 70 ? -11.533 5.302 17.912 1.00 83.38 70 LYS A CA 1
ATOM 574 C C . LYS A 1 70 ? -12.888 4.600 17.955 1.00 83.38 70 LYS A C 1
ATOM 576 O O . LYS A 1 70 ? -13.577 4.682 18.970 1.00 83.38 70 LYS A O 1
ATOM 581 N N . LYS A 1 71 ? -13.254 3.882 16.886 1.00 80.69 71 LYS A N 1
ATOM 582 C CA . LYS A 1 71 ? -14.493 3.088 16.846 1.00 80.69 71 LYS A CA 1
ATOM 583 C C . LYS A 1 71 ? -14.486 1.992 17.910 1.00 80.69 71 LYS A C 1
ATOM 585 O O . LYS A 1 71 ? -15.468 1.839 18.624 1.00 80.69 71 LYS A O 1
ATOM 590 N N . LEU A 1 72 ? -13.371 1.279 18.068 1.00 84.50 72 LEU A N 1
ATOM 591 C CA . LEU A 1 72 ? -13.239 0.225 19.072 1.00 84.50 72 LEU A CA 1
ATO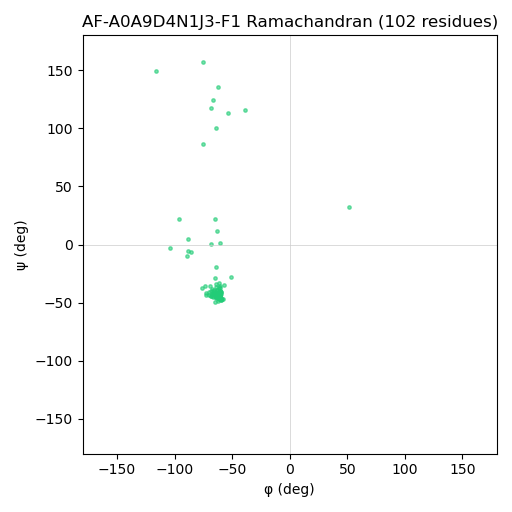M 592 C C . LEU A 1 72 ? -13.363 0.771 20.501 1.00 84.50 72 LEU A C 1
ATOM 594 O O . LEU A 1 72 ? -13.984 0.132 21.348 1.00 84.50 72 LEU A O 1
ATOM 598 N N . LYS A 1 73 ? -12.796 1.952 20.777 1.00 89.00 73 LYS A N 1
ATOM 599 C CA . LYS A 1 73 ? -12.924 2.604 22.085 1.00 89.00 73 LYS A CA 1
ATOM 600 C C . LYS A 1 73 ? -14.376 2.985 22.388 1.00 89.00 73 LYS A C 1
ATOM 602 O O . LYS A 1 73 ? -14.852 2.663 23.471 1.00 89.00 73 LYS A O 1
ATOM 607 N N . ALA A 1 74 ? -15.080 3.577 21.422 1.00 87.75 74 ALA A N 1
ATOM 608 C CA . ALA A 1 74 ? -16.492 3.931 21.571 1.00 87.75 74 ALA A CA 1
ATOM 609 C C . ALA A 1 74 ? -17.374 2.697 21.832 1.00 87.75 74 ALA A C 1
ATOM 611 O O . ALA A 1 74 ? -18.178 2.705 22.758 1.00 87.75 74 ALA A O 1
ATOM 612 N N . VAL A 1 75 ? -17.157 1.605 21.089 1.00 88.75 75 VAL A N 1
ATOM 613 C CA . VAL A 1 75 ? -17.881 0.338 21.301 1.00 88.75 75 VAL A CA 1
ATOM 614 C C . VAL A 1 75 ? -17.608 -0.229 22.696 1.00 88.75 75 VAL A C 1
ATOM 616 O O . VAL A 1 75 ? -18.533 -0.665 23.371 1.00 88.75 75 VAL A O 1
ATOM 619 N N . LYS A 1 76 ? -16.356 -0.196 23.174 1.00 89.56 76 LYS A N 1
ATOM 620 C CA . LYS A 1 76 ? -16.017 -0.665 24.530 1.00 89.56 76 LYS A CA 1
ATOM 621 C C . LYS A 1 76 ? -16.677 0.167 25.630 1.00 89.56 76 LYS A C 1
ATOM 623 O O . LYS A 1 76 ? -17.018 -0.389 26.669 1.00 89.56 76 LYS A O 1
ATOM 628 N N . GLU A 1 77 ? -16.807 1.477 25.444 1.00 89.69 77 GLU A N 1
ATOM 629 C CA . GLU A 1 77 ? -17.492 2.352 26.402 1.00 89.69 77 GLU A CA 1
ATOM 630 C C . GLU A 1 77 ? -19.004 2.094 26.410 1.00 89.69 77 GLU A C 1
ATOM 632 O O . GLU A 1 77 ? -19.567 1.930 27.490 1.00 89.69 77 GLU A O 1
ATOM 637 N N . GLN A 1 78 ? -19.627 1.934 25.237 1.00 87.56 78 GLN A N 1
ATOM 638 C CA . GLN A 1 78 ? -21.044 1.566 25.117 1.00 87.56 78 GLN A CA 1
ATOM 639 C C . GLN A 1 78 ? -21.353 0.216 25.777 1.00 87.56 78 GLN A C 1
ATOM 641 O O . GLN A 1 78 ? -22.256 0.132 26.609 1.00 87.56 78 GLN A O 1
ATOM 646 N N . LEU A 1 79 ? -20.544 -0.814 25.504 1.00 86.75 79 LEU A N 1
ATOM 647 C CA . LEU A 1 79 ? -20.734 -2.141 26.100 1.00 86.75 79 LEU A CA 1
ATOM 648 C C . LEU A 1 79 ? -20.643 -2.102 27.635 1.00 86.75 79 LEU A C 1
ATOM 650 O O . LEU A 1 79 ? -21.372 -2.805 28.331 1.00 86.75 79 LEU A O 1
ATOM 654 N N . LYS A 1 80 ? -19.737 -1.276 28.181 1.00 87.31 80 LYS A N 1
ATOM 655 C CA . LYS A 1 80 ? -19.593 -1.089 29.634 1.00 87.31 80 LYS A CA 1
ATOM 656 C C . LYS A 1 80 ? -20.804 -0.394 30.251 1.00 87.31 80 LYS A C 1
ATOM 658 O O . LYS A 1 80 ? -21.183 -0.743 31.364 1.00 87.31 80 LYS A O 1
ATOM 663 N N . SER A 1 81 ? -21.394 0.589 29.569 1.00 84.00 81 SER A N 1
ATOM 664 C CA . SER A 1 81 ? -22.611 1.242 30.061 1.00 84.00 81 SER A CA 1
ATOM 665 C C . SER A 1 81 ? -23.830 0.326 29.996 1.00 84.00 81 SER A C 1
ATOM 667 O O . SER A 1 81 ? -24.594 0.294 30.953 1.00 84.00 81 SER A O 1
ATOM 669 N N . GLU A 1 82 ? -23.977 -0.454 28.923 1.00 84.69 82 GLU A N 1
ATOM 670 C CA . GLU A 1 82 ? -25.088 -1.403 28.762 1.00 84.69 82 GLU A CA 1
ATOM 671 C C . GLU A 1 82 ? -25.026 -2.511 29.815 1.00 84.69 82 GLU A C 1
ATOM 673 O O . GLU A 1 82 ? -25.986 -2.719 30.547 1.00 84.69 82 GLU A O 1
ATOM 678 N N . THR A 1 83 ? -23.863 -3.143 29.993 1.00 84.06 83 THR A N 1
ATOM 679 C CA . THR A 1 83 ? -23.687 -4.185 31.023 1.00 84.06 83 THR A CA 1
ATOM 680 C C . THR A 1 83 ? -23.927 -3.678 32.443 1.00 84.06 83 THR A C 1
ATOM 682 O O . THR A 1 83 ? -24.465 -4.410 33.273 1.00 84.06 83 THR A O 1
ATOM 685 N N . LYS A 1 84 ? -23.554 -2.426 32.740 1.00 86.44 84 LYS A N 1
ATOM 686 C CA . LYS A 1 84 ? -23.850 -1.809 34.037 1.00 86.44 84 LYS A CA 1
ATOM 687 C C . LYS A 1 84 ? -25.357 -1.604 34.228 1.00 86.44 84 LYS A C 1
ATOM 689 O O . LYS A 1 84 ? -25.871 -1.944 35.289 1.00 86.44 84 LYS A O 1
ATOM 694 N N . LEU A 1 85 ? -26.044 -1.095 33.205 1.00 86.44 85 LEU A N 1
ATOM 695 C CA . LEU A 1 85 ? -27.490 -0.873 33.228 1.00 86.44 85 LEU A CA 1
ATOM 696 C C . LEU A 1 85 ? -28.263 -2.193 33.378 1.00 86.44 85 LEU A C 1
ATOM 698 O O . LEU A 1 85 ? -29.184 -2.281 34.183 1.00 86.44 85 LEU A O 1
ATOM 702 N N . ASP A 1 86 ? -27.854 -3.240 32.661 1.00 88.50 86 ASP A N 1
ATOM 703 C CA . ASP A 1 86 ? -28.457 -4.574 32.760 1.00 88.50 86 ASP A CA 1
ATOM 704 C C . ASP A 1 86 ? -28.331 -5.156 34.173 1.00 88.50 86 ASP A C 1
ATOM 706 O O . ASP A 1 86 ? -29.271 -5.760 34.694 1.00 88.50 86 ASP A O 1
ATOM 710 N N . TYR A 1 87 ? -27.182 -4.944 34.819 1.00 87.12 87 TYR A N 1
ATOM 711 C CA . TYR A 1 87 ? -26.949 -5.399 36.186 1.00 87.12 87 TYR A CA 1
ATOM 712 C C . TYR A 1 87 ? -27.817 -4.645 37.204 1.00 87.12 87 TYR A C 1
ATOM 714 O O . TYR A 1 87 ? -28.406 -5.263 38.092 1.00 87.12 87 TYR A O 1
ATOM 722 N N . GLU A 1 88 ? -27.940 -3.323 37.060 1.00 89.81 88 GLU A N 1
ATOM 723 C CA . GLU A 1 88 ? -28.816 -2.492 37.897 1.00 89.81 88 GLU A CA 1
ATOM 724 C C . GLU A 1 88 ? -30.288 -2.913 37.743 1.00 89.81 88 GLU A C 1
ATOM 726 O O . GLU A 1 88 ? -30.959 -3.189 38.741 1.00 89.81 88 GLU A O 1
ATOM 731 N N . ASN A 1 89 ? -30.751 -3.101 36.503 1.00 89.81 89 ASN A N 1
ATOM 732 C CA . ASN A 1 89 ? -32.101 -3.584 36.206 1.00 89.81 89 ASN A CA 1
ATOM 733 C C . ASN A 1 89 ? -32.374 -4.968 36.819 1.00 89.81 89 ASN A C 1
ATOM 735 O O . ASN A 1 89 ? -33.462 -5.210 37.347 1.00 89.81 89 ASN A O 1
ATOM 739 N N . HIS A 1 90 ? -31.398 -5.883 36.777 1.00 88.06 90 HIS A N 1
ATOM 740 C CA . HIS A 1 90 ? -31.529 -7.206 37.390 1.00 88.06 90 HIS A CA 1
ATOM 741 C C . HIS A 1 90 ? -31.717 -7.113 38.912 1.00 88.06 90 HIS 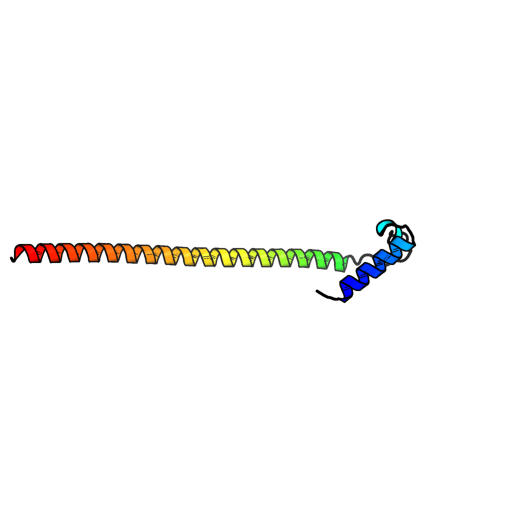A C 1
ATOM 743 O O . HIS A 1 90 ? -32.600 -7.773 39.466 1.00 88.06 90 HIS A O 1
ATOM 749 N N . ILE A 1 91 ? -30.926 -6.271 39.589 1.00 90.50 91 ILE A N 1
ATOM 750 C CA . ILE A 1 91 ? -31.034 -6.054 41.040 1.00 90.50 91 ILE A CA 1
ATOM 751 C C . ILE A 1 91 ? -32.420 -5.521 41.411 1.00 90.50 91 ILE A C 1
ATOM 753 O O . ILE A 1 91 ? -33.047 -6.028 42.345 1.00 90.50 91 ILE A O 1
ATOM 757 N N . GLU A 1 92 ? -32.922 -4.520 40.688 1.00 90.56 92 GLU A N 1
ATOM 758 C CA . GLU A 1 92 ? -34.245 -3.949 40.956 1.00 90.56 92 GLU A CA 1
ATOM 759 C C . GLU A 1 92 ? -35.362 -4.988 40.810 1.00 90.56 92 GLU A C 1
ATOM 761 O O . GLU A 1 92 ? -36.271 -5.058 41.644 1.00 90.56 92 GLU A O 1
ATOM 766 N N . LEU A 1 93 ? -35.261 -5.850 39.796 1.00 92.62 93 LEU A N 1
ATOM 767 C CA . LEU A 1 93 ? -36.198 -6.945 39.559 1.00 92.62 93 LEU A CA 1
ATOM 768 C C . LEU A 1 93 ? -36.192 -7.969 40.701 1.00 92.62 93 LEU A C 1
ATOM 770 O O . LEU A 1 93 ? -37.259 -8.419 41.132 1.00 92.62 93 LEU A O 1
ATOM 774 N N . GLU A 1 94 ? -35.019 -8.326 41.224 1.00 92.12 94 GLU A N 1
ATOM 775 C CA . GLU A 1 94 ? -34.915 -9.222 42.378 1.00 92.12 94 GLU A CA 1
ATOM 776 C C . GLU A 1 94 ? -35.468 -8.593 43.657 1.00 92.12 94 GLU A C 1
ATOM 778 O O . GLU A 1 94 ? -36.222 -9.244 44.387 1.00 92.12 94 GLU A O 1
ATOM 783 N N . LEU A 1 95 ? -35.182 -7.312 43.904 1.00 92.25 95 LEU A N 1
ATOM 784 C CA . LEU A 1 95 ? -35.740 -6.573 45.037 1.00 92.25 95 LEU A CA 1
ATOM 785 C C . LEU A 1 95 ? -37.268 -6.477 44.953 1.00 92.25 95 LEU A C 1
ATOM 787 O O . LEU A 1 95 ? -37.952 -6.650 45.965 1.00 92.25 95 LEU A O 1
ATOM 791 N N . ALA A 1 96 ? -37.821 -6.246 43.760 1.00 90.56 96 ALA A N 1
ATOM 792 C CA . ALA A 1 96 ? -39.263 -6.223 43.531 1.00 90.56 96 ALA A CA 1
ATOM 793 C C . ALA A 1 96 ? -39.904 -7.597 43.792 1.00 90.56 96 ALA A C 1
ATOM 795 O O . ALA A 1 96 ? -40.920 -7.686 44.488 1.00 90.56 96 ALA A O 1
ATOM 796 N N . ARG A 1 97 ? -39.279 -8.683 43.312 1.00 91.88 97 ARG A N 1
ATOM 797 C CA . ARG A 1 97 ? -39.716 -10.063 43.593 1.00 91.88 97 ARG A CA 1
ATOM 798 C C . ARG A 1 97 ? -39.670 -10.380 45.089 1.00 91.88 97 ARG A C 1
ATOM 800 O O . ARG A 1 97 ? -40.615 -10.964 45.614 1.00 91.88 97 ARG A O 1
ATOM 807 N N . ALA A 1 98 ? -38.610 -9.971 45.785 1.00 90.00 98 ALA A N 1
ATOM 808 C CA . ALA A 1 98 ? -38.458 -10.181 47.223 1.00 90.00 98 ALA A CA 1
ATOM 809 C C . ALA A 1 98 ? -39.491 -9.395 48.046 1.00 90.00 98 ALA A C 1
ATOM 811 O O . ALA A 1 98 ? -40.036 -9.930 49.008 1.00 90.00 98 ALA A O 1
ATOM 812 N N . LYS A 1 99 ? -39.800 -8.149 47.658 1.00 89.44 99 LYS A N 1
ATOM 813 C CA . LYS A 1 99 ? -40.863 -7.347 48.286 1.00 89.44 99 LYS A CA 1
ATOM 814 C C . LYS A 1 99 ? -42.234 -7.997 48.123 1.00 89.44 99 LYS A C 1
ATOM 816 O O . LYS A 1 99 ? -42.975 -8.069 49.096 1.00 89.44 99 LYS A O 1
ATOM 821 N N . LYS A 1 100 ? -42.548 -8.510 46.929 1.00 86.69 100 LYS A N 1
ATOM 822 C CA . LYS A 1 100 ? -43.830 -9.178 46.661 1.00 86.69 100 LYS A CA 1
ATOM 823 C C . LYS A 1 100 ? -44.030 -10.414 47.548 1.00 86.69 100 LYS A C 1
ATOM 825 O O . LYS A 1 100 ? -45.076 -10.540 48.164 1.00 86.69 100 LYS A O 1
ATOM 830 N N . ARG A 1 101 ? -42.987 -11.238 47.715 1.00 83.75 101 ARG A N 1
ATOM 831 C CA . ARG A 1 101 ? -42.992 -12.416 48.609 1.00 83.75 101 ARG A CA 1
ATOM 832 C C . ARG A 1 101 ? -43.166 -12.095 50.098 1.00 83.75 101 ARG A C 1
ATOM 834 O O . ARG A 1 101 ? -43.462 -12.999 50.860 1.00 83.75 101 ARG A O 1
ATOM 841 N N . LYS A 1 102 ? -42.906 -10.857 50.535 1.00 79.00 102 LYS A N 1
ATOM 842 C CA . LYS A 1 102 ? -43.095 -10.431 51.935 1.00 79.00 102 LYS A CA 1
ATOM 843 C C . LYS A 1 102 ? -44.500 -9.890 52.221 1.00 79.00 102 LYS A C 1
ATOM 845 O O . LYS A 1 102 ? -44.792 -9.610 53.378 1.00 79.00 102 LYS A O 1
ATOM 850 N N . MET A 1 103 ? -45.312 -9.663 51.187 1.00 69.88 103 MET A N 1
ATOM 851 C CA . MET A 1 103 ? -46.695 -9.181 51.317 1.00 69.88 103 MET A CA 1
ATOM 852 C C . MET A 1 103 ? -47.741 -10.285 51.100 1.00 69.88 103 MET A C 1
ATOM 854 O O . MET A 1 103 ? -48.931 -10.007 51.218 1.00 69.88 103 MET A O 1
ATOM 858 N N . GLU A 1 104 ? -47.295 -11.498 50.768 1.00 61.09 104 GLU A N 1
ATOM 859 C CA . GLU A 1 104 ? -48.077 -12.743 50.748 1.00 61.09 104 GLU A CA 1
ATOM 860 C C . GLU A 1 104 ? -47.880 -13.483 52.077 1.00 61.09 104 GLU A C 1
ATOM 862 O O . GLU A 1 104 ? -48.873 -14.057 52.573 1.00 61.09 104 GLU A O 1
#

Secondary structure (DSSP, 8-state):
--HHHHHHHHHHHHHHHHHT--HHHHT-TTSTTTTS---HHHHHHHHHHHHHHHHHHHHHHHHHHHHHHHHHHHHHHHHHHHHHHHHHHHHHHHHHHHHHHT--

Sequence (104 aa):
MEIGTYSAYQTVRYALKARQTTALEYFNRKDADNNKVVDRHLCVNMRLSAQRYKKVQLERRQKNAMGVEKKLKAVKEQLKSETKLDYENHIELELARAKKRKME

Mean predicted aligned error: 16.96 Å

pLDDT: mean 80.52, std 11.71, range [46.94, 92.62]

Radius of gyration: 35.68 Å; Cα contacts (8 Å, |Δi|>4): 8; chains: 1; bounding box: 73×34×88 Å

Foldseek 3Di:
DDPVVVVVVVVVVVVCVVVVHDPCRVVPPPPPVVVPDPPVVVVVVVVVVVVVVVVVVVVVVVVVVVVVVVVVVVVVVVVVVVVVVVVVVVVVVVVVVVVVVVVD

Organism: Dreissena polymorpha (NCBI:txid45954)

Solvent-accessible surface area (backbone atoms only — not comparable to full-atom values): 6038 Å² total; per-residue (Å²): 131,67,68,69,60,59,54,52,51,50,54,54,52,52,55,29,61,75,66,76,43,53,71,66,69,72,67,38,86,78,55,85,70,69,76,63,68,77,57,62,65,59,56,50,49,53,53,53,51,53,53,52,51,53,50,53,53,50,53,53,51,51,53,51,50,53,53,49,52,52,52,53,52,52,53,54,53,51,54,52,53,50,56,50,49,54,51,52,54,51,53,52,52,50,53,52,54,54,54,54,66,73,77,110